Protein AF-Q4BYK1-F1 (afdb_monomer_lite)

Organism: NCBI:txid165597

InterPro domains:
  IPR022488 Polyphosphate kinase-2-related [PF03976] (3-150)
  IPR027417 P-loop containing nucleoside triphosphate hydrolase [G3DSA:3.40.50.300] (1-151)
  IPR027417 P-loop containing nucleoside triphosphate hydrolase [SSF52540] (3-145)

Structure (mmCIF, N/CA/C/O backbone):
data_AF-Q4BYK1-F1
#
_entry.id   AF-Q4BYK1-F1
#
loop_
_atom_site.group_PDB
_atom_site.id
_atom_site.type_symbol
_atom_site.label_atom_id
_atom_site.label_alt_id
_atom_site.label_comp_id
_atom_site.label_asym_id
_atom_site.label_entity_id
_atom_site.label_seq_id
_atom_site.pdbx_PDB_ins_code
_atom_site.Cartn_x
_atom_site.Cartn_y
_atom_site.Cartn_z
_atom_site.occupancy
_atom_site.B_iso_or_equiv
_atom_site.auth_seq_id
_atom_site.auth_comp_id
_atom_site.auth_asym_id
_atom_site.auth_atom_id
_atom_site.pdbx_PDB_model_num
ATOM 1 N N . MET A 1 1 ? 5.712 13.100 7.776 1.00 67.25 1 MET A N 1
ATOM 2 C CA . MET A 1 1 ? 4.242 12.885 7.770 1.00 67.25 1 MET A CA 1
ATOM 3 C C . MET A 1 1 ? 3.375 14.147 7.652 1.00 67.25 1 MET A C 1
ATOM 5 O O . MET A 1 1 ? 2.249 14.030 7.183 1.00 67.25 1 MET A O 1
ATOM 9 N N . GLY A 1 2 ? 3.857 15.356 7.985 1.00 68.94 2 GLY A N 1
ATOM 10 C CA . GLY A 1 2 ? 3.010 16.564 8.099 1.00 68.94 2 GLY A CA 1
ATOM 11 C C . GLY A 1 2 ? 2.167 16.980 6.877 1.00 68.94 2 GLY A C 1
ATOM 12 O O . GLY A 1 2 ? 1.154 17.656 7.043 1.00 68.94 2 GLY A O 1
ATOM 13 N N . ARG A 1 3 ? 2.515 16.558 5.650 1.00 81.50 3 ARG A N 1
ATOM 14 C CA . ARG A 1 3 ? 1.664 16.805 4.470 1.00 81.50 3 ARG A CA 1
ATOM 15 C C . ARG A 1 3 ? 0.359 15.996 4.488 1.00 81.50 3 ARG A C 1
ATOM 17 O O . ARG A 1 3 ? -0.662 16.508 4.054 1.00 81.50 3 ARG A O 1
ATOM 24 N N . PHE A 1 4 ? 0.397 14.769 5.010 1.00 85.38 4 PHE A N 1
ATOM 25 C CA . PHE A 1 4 ? -0.753 13.859 5.033 1.00 85.38 4 PHE A CA 1
ATOM 26 C C . PHE A 1 4 ? -1.654 14.100 6.238 1.00 85.38 4 PHE A C 1
ATOM 28 O O . PHE A 1 4 ? -2.861 13.941 6.122 1.00 85.38 4 PHE A O 1
ATOM 35 N N . TRP A 1 5 ? -1.089 14.566 7.357 1.00 84.50 5 TRP A N 1
ATOM 36 C CA . TRP A 1 5 ? -1.858 14.896 8.561 1.00 84.50 5 TRP A CA 1
ATOM 37 C C . TRP A 1 5 ? -3.013 15.866 8.268 1.00 84.50 5 TRP A C 1
ATOM 39 O O . TRP A 1 5 ? -4.124 15.696 8.751 1.00 84.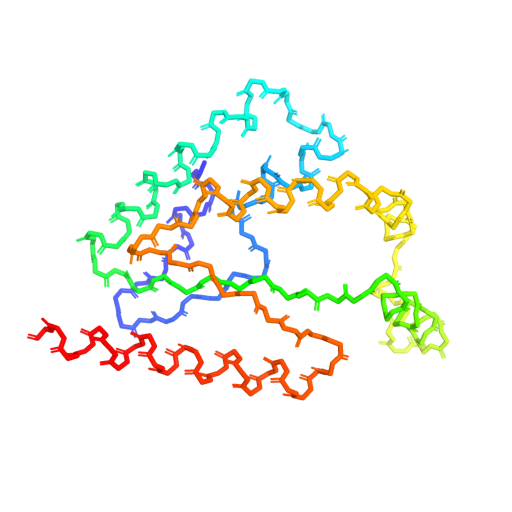50 5 TRP A O 1
ATOM 49 N N . ARG A 1 6 ? -2.770 16.860 7.405 1.00 86.38 6 ARG A N 1
ATOM 50 C CA . ARG A 1 6 ? -3.773 17.862 7.006 1.00 86.38 6 ARG A CA 1
ATOM 51 C C . ARG A 1 6 ? -4.853 17.336 6.055 1.00 86.38 6 ARG A C 1
ATOM 53 O O . ARG A 1 6 ? -5.814 18.048 5.801 1.00 86.38 6 ARG A O 1
ATOM 60 N N . GLN A 1 7 ? -4.674 16.136 5.506 1.00 90.06 7 GLN A N 1
ATOM 61 C CA . GLN A 1 7 ? -5.590 15.508 4.548 1.00 90.06 7 GLN A CA 1
ATOM 62 C C . GLN A 1 7 ? -6.413 14.380 5.176 1.00 90.06 7 GLN A C 1
ATOM 64 O O . GLN A 1 7 ? -7.187 13.730 4.477 1.00 90.06 7 GLN A O 1
ATOM 69 N N . ILE A 1 8 ? -6.240 14.123 6.475 1.00 91.94 8 ILE A N 1
ATOM 70 C CA . ILE A 1 8 ? -7.027 13.113 7.175 1.00 91.94 8 ILE A CA 1
ATOM 71 C C . ILE A 1 8 ? -8.503 13.539 7.179 1.00 91.94 8 ILE A C 1
ATOM 73 O O . ILE A 1 8 ? -8.796 14.703 7.477 1.00 91.94 8 ILE A O 1
ATOM 77 N N . PRO A 1 9 ? -9.426 12.634 6.800 1.00 91.00 9 PRO A N 1
ATOM 78 C CA . PRO A 1 9 ? -10.850 12.935 6.757 1.00 91.00 9 PRO A CA 1
ATOM 79 C C . PRO A 1 9 ? -11.377 13.324 8.141 1.00 91.00 9 PRO A C 1
ATOM 81 O O . PRO A 1 9 ? -10.880 12.866 9.169 1.00 91.00 9 PRO A O 1
ATOM 84 N N . ARG A 1 10 ? -12.415 14.164 8.161 1.00 90.38 10 ARG A N 1
ATOM 85 C CA . ARG A 1 10 ? -13.162 14.452 9.391 1.00 90.38 10 ARG A CA 1
ATOM 86 C C . ARG A 1 10 ? -14.000 13.237 9.784 1.00 90.38 10 ARG A C 1
ATOM 88 O O . ARG A 1 10 ? -14.294 12.379 8.948 1.00 90.38 10 ARG A O 1
ATOM 95 N N . GLU A 1 11 ? -14.425 13.195 11.039 1.00 89.31 11 GLU A N 1
ATOM 96 C CA . GLU A 1 11 ? -15.357 12.176 11.517 1.00 89.31 11 GLU A CA 1
ATOM 97 C C . GLU A 1 11 ? -16.600 12.084 10.613 1.00 89.31 11 GLU A C 1
ATOM 99 O O . GLU A 1 11 ? -17.103 13.094 10.116 1.00 89.31 11 GLU A O 1
ATOM 104 N N . GLY A 1 12 ? -17.049 10.857 10.341 1.00 88.50 12 GLY A N 1
ATOM 105 C CA . GLY A 1 12 ? -18.180 10.583 9.450 1.00 88.50 12 GLY A CA 1
ATOM 106 C C . GLY A 1 12 ? -17.877 10.696 7.950 1.00 88.50 12 GLY A C 1
ATOM 107 O O . GLY A 1 12 ? -18.788 10.532 7.142 1.00 88.50 12 GLY A O 1
ATOM 108 N N . THR A 1 13 ? -16.627 10.954 7.550 1.00 93.81 13 THR A N 1
ATOM 109 C CA . THR A 1 13 ? -16.237 11.053 6.132 1.00 93.81 13 THR A CA 1
ATOM 110 C C . THR A 1 13 ? -15.211 9.995 5.729 1.00 93.81 13 THR A C 1
ATOM 112 O O . THR A 1 13 ? -14.478 9.464 6.561 1.00 93.81 13 THR A O 1
ATOM 115 N N . ILE A 1 14 ? -15.157 9.685 4.430 1.00 94.06 14 ILE A N 1
ATOM 116 C CA . ILE A 1 14 ? -14.197 8.740 3.849 1.00 94.06 14 ILE A CA 1
ATOM 117 C C . ILE A 1 14 ? -13.108 9.527 3.118 1.00 94.06 14 ILE A C 1
ATOM 119 O O . ILE A 1 14 ? -13.401 10.345 2.247 1.00 94.06 14 ILE A O 1
ATOM 123 N N . GLY A 1 15 ? -11.846 9.251 3.451 1.00 94.44 15 GLY A N 1
ATOM 124 C CA . GLY A 1 15 ? -10.678 9.752 2.728 1.00 94.44 15 GLY A CA 1
ATOM 125 C C . GLY A 1 15 ? -10.063 8.652 1.866 1.00 94.44 15 GLY A C 1
ATOM 126 O O . GLY A 1 15 ? -9.783 7.566 2.367 1.00 94.44 15 GLY A O 1
ATOM 127 N N . ILE A 1 16 ? -9.830 8.932 0.582 1.00 95.25 16 ILE A N 1
ATOM 128 C CA . ILE A 1 16 ? -9.172 8.004 -0.347 1.00 95.25 16 ILE A CA 1
ATOM 129 C C . ILE A 1 16 ? -7.823 8.592 -0.753 1.00 95.25 16 ILE A C 1
ATOM 131 O O . ILE A 1 16 ? -7.750 9.701 -1.280 1.00 95.25 16 ILE A O 1
ATOM 135 N N . PHE A 1 17 ? -6.760 7.824 -0.532 1.00 95.06 17 PHE A N 1
ATOM 136 C CA . PHE A 1 17 ? -5.394 8.206 -0.873 1.00 95.06 17 PHE A CA 1
ATOM 137 C C . PHE A 1 17 ? -4.919 7.415 -2.099 1.00 95.06 17 PHE A C 1
ATOM 139 O O . PHE A 1 17 ? -4.507 6.260 -1.977 1.00 95.06 17 PHE A O 1
ATOM 146 N N . ASP A 1 18 ? -4.968 8.033 -3.286 1.00 92.19 18 ASP A N 1
ATOM 147 C CA . ASP A 1 18 ? -4.269 7.520 -4.472 1.00 92.19 18 ASP A CA 1
ATOM 148 C C . ASP A 1 18 ? -2.774 7.836 -4.343 1.00 92.19 18 ASP A C 1
ATOM 150 O O . ASP A 1 18 ? -2.318 8.948 -4.627 1.00 92.19 18 ASP A O 1
ATOM 154 N N . ARG A 1 19 ? -2.032 6.835 -3.854 1.00 90.25 19 ARG A N 1
ATOM 155 C CA . ARG A 1 19 ? -0.722 6.964 -3.193 1.00 90.25 19 ARG A CA 1
ATOM 156 C C . ARG A 1 19 ? -0.823 7.685 -1.846 1.00 90.25 19 ARG A C 1
ATOM 158 O O . ARG A 1 19 ? -1.711 8.488 -1.585 1.00 90.25 19 ARG A O 1
ATOM 165 N N . SER A 1 20 ? 0.117 7.387 -0.957 1.00 93.50 20 SER A N 1
ATOM 166 C CA . SER A 1 20 ? 0.058 7.806 0.448 1.00 93.50 20 SER A CA 1
ATOM 167 C C . SER A 1 20 ? 1.460 8.000 1.038 1.00 93.50 20 SER A C 1
ATOM 169 O O . SER A 1 20 ? 2.448 8.114 0.305 1.00 93.50 20 SER A O 1
ATOM 171 N N . TRP A 1 21 ? 1.570 8.054 2.369 1.00 94.44 21 TRP A N 1
ATOM 172 C CA . TRP A 1 21 ? 2.841 8.190 3.093 1.00 94.44 21 TRP A CA 1
ATOM 173 C C . TRP A 1 21 ? 3.847 7.066 2.826 1.00 94.44 21 TRP A C 1
ATOM 175 O O . TRP A 1 21 ? 5.042 7.249 3.057 1.00 94.44 21 TRP A O 1
ATOM 185 N N . TYR A 1 22 ? 3.396 5.949 2.256 1.00 96.12 22 TYR A N 1
ATOM 186 C CA . TYR A 1 22 ? 4.245 4.840 1.831 1.00 96.12 22 TYR A CA 1
ATOM 187 C C . TYR A 1 22 ? 5.225 5.185 0.699 1.00 96.12 22 TYR A C 1
ATOM 189 O O . TYR A 1 22 ? 6.187 4.447 0.494 1.00 96.12 22 TYR A O 1
ATOM 197 N N . GLY A 1 23 ? 5.059 6.327 0.015 1.00 93.50 23 GLY A N 1
ATOM 198 C CA . GLY A 1 23 ? 6.020 6.807 -0.988 1.00 93.50 23 GLY A CA 1
ATOM 199 C C . GLY A 1 23 ? 7.467 6.853 -0.475 1.00 93.50 23 GLY A C 1
ATOM 200 O O . GLY A 1 23 ? 8.379 6.461 -1.203 1.00 93.50 23 GLY A O 1
ATOM 201 N N . ARG A 1 24 ? 7.657 7.192 0.809 1.00 93.69 24 ARG A N 1
ATOM 202 C CA . ARG A 1 24 ? 8.964 7.275 1.481 1.00 93.69 24 ARG A CA 1
ATOM 203 C C . ARG A 1 24 ? 9.722 5.945 1.524 1.00 93.69 24 ARG A C 1
ATOM 205 O O . ARG A 1 24 ? 10.944 5.939 1.452 1.00 93.69 24 ARG A O 1
ATOM 212 N N . VAL A 1 25 ? 9.005 4.826 1.639 1.00 95.62 25 VAL A N 1
ATOM 213 C CA . VAL A 1 25 ? 9.583 3.471 1.743 1.00 95.62 25 VAL A CA 1
ATOM 214 C C . VAL A 1 25 ? 9.479 2.670 0.441 1.00 95.62 25 VAL A C 1
ATOM 216 O O . VAL A 1 25 ? 9.935 1.527 0.394 1.00 95.62 25 VAL A O 1
ATOM 219 N N . LEU A 1 26 ? 8.904 3.275 -0.606 1.00 94.06 26 LEU A N 1
ATOM 220 C CA . LEU A 1 26 ? 8.751 2.715 -1.949 1.00 94.06 26 LEU A CA 1
ATOM 221 C C . LEU A 1 26 ? 9.525 3.547 -2.977 1.00 94.06 26 LEU A C 1
ATOM 223 O O . LEU A 1 26 ? 10.722 3.341 -3.143 1.00 94.06 26 LEU A O 1
ATOM 227 N N . VAL A 1 27 ? 8.859 4.488 -3.653 1.00 91.81 27 VAL A N 1
ATOM 228 C CA . VAL A 1 27 ? 9.433 5.255 -4.771 1.00 91.81 27 VAL A CA 1
ATOM 229 C C . VAL A 1 27 ? 10.645 6.059 -4.312 1.00 91.81 27 VAL A C 1
ATOM 231 O O . VAL A 1 27 ? 11.698 5.967 -4.924 1.00 91.81 27 VAL A O 1
ATOM 234 N N . GLU A 1 28 ? 10.552 6.778 -3.191 1.00 92.25 28 GLU A N 1
ATOM 235 C CA . GLU A 1 28 ? 11.664 7.612 -2.711 1.00 92.25 28 GLU A CA 1
ATOM 236 C C . GLU A 1 28 ? 12.886 6.772 -2.310 1.00 92.25 28 GLU A C 1
ATOM 238 O O . GLU A 1 28 ? 14.021 7.215 -2.466 1.00 92.25 28 GLU A O 1
ATOM 243 N N . ARG A 1 29 ? 12.663 5.538 -1.843 1.00 93.50 29 ARG A N 1
ATOM 244 C CA . ARG A 1 29 ? 13.726 4.572 -1.555 1.00 93.50 29 ARG A CA 1
ATOM 245 C C . ARG A 1 29 ? 14.370 4.033 -2.835 1.00 93.50 29 ARG A C 1
ATOM 247 O O . ARG A 1 29 ? 15.589 3.920 -2.884 1.00 93.50 29 ARG A O 1
ATOM 254 N N . VAL A 1 30 ? 13.570 3.644 -3.829 1.00 92.81 30 VAL A N 1
ATOM 255 C CA . VAL A 1 30 ? 14.059 3.023 -5.076 1.00 92.81 30 VAL A CA 1
ATOM 256 C C . VAL A 1 30 ? 14.729 4.049 -5.997 1.00 92.81 30 VAL A C 1
ATOM 258 O O . VAL A 1 30 ? 15.713 3.731 -6.661 1.00 92.81 30 VAL A O 1
ATOM 261 N N . GLU A 1 31 ? 14.240 5.287 -5.998 1.00 91.12 31 GLU A N 1
ATOM 262 C CA . GLU A 1 31 ? 14.804 6.399 -6.771 1.00 91.12 31 GLU A CA 1
ATOM 263 C C . GLU A 1 31 ? 15.936 7.139 -6.040 1.00 91.12 31 GLU A C 1
ATOM 265 O O . GLU A 1 31 ? 16.590 7.996 -6.627 1.00 91.12 31 GLU A O 1
ATOM 270 N N . GLY A 1 32 ? 16.198 6.817 -4.769 1.00 91.56 32 GLY A N 1
ATOM 271 C CA . GLY A 1 32 ? 17.259 7.458 -3.986 1.00 91.56 32 GLY A CA 1
ATOM 272 C C . GLY A 1 32 ? 16.943 8.894 -3.552 1.00 91.56 32 GLY A C 1
ATOM 273 O O . GLY A 1 32 ? 17.849 9.642 -3.197 1.00 91.56 32 GLY A O 1
ATOM 274 N N . PHE A 1 33 ? 15.667 9.287 -3.543 1.00 92.19 33 PHE A N 1
ATOM 275 C CA . PHE A 1 33 ? 15.215 10.587 -3.027 1.00 92.19 33 PHE A CA 1
ATOM 276 C C . PHE A 1 33 ? 15.209 10.660 -1.494 1.00 92.19 33 PHE A C 1
ATOM 278 O O . PHE A 1 33 ? 15.061 11.743 -0.930 1.00 92.19 33 PHE A O 1
ATOM 285 N N . ALA A 1 34 ? 15.361 9.520 -0.819 1.00 92.25 34 ALA A N 1
ATOM 286 C CA . ALA A 1 34 ? 15.561 9.433 0.620 1.00 92.25 34 ALA A CA 1
ATOM 287 C C . ALA A 1 34 ? 16.805 8.595 0.928 1.00 92.25 34 ALA A C 1
ATOM 289 O O . ALA A 1 34 ? 16.995 7.510 0.371 1.00 92.25 34 ALA A O 1
ATOM 290 N N . SER A 1 35 ? 17.626 9.070 1.863 1.00 95.06 35 SER A N 1
ATOM 291 C CA . SER A 1 35 ? 18.757 8.306 2.381 1.00 95.06 35 SER A CA 1
ATOM 292 C C . SER A 1 35 ? 18.290 7.035 3.092 1.00 95.06 35 SER A C 1
ATOM 294 O O . SER A 1 35 ? 17.149 6.919 3.553 1.00 95.06 35 SER A O 1
ATOM 296 N N . GLU A 1 36 ? 19.202 6.073 3.229 1.00 94.62 36 GLU A N 1
ATOM 297 C CA . GLU A 1 36 ? 18.908 4.816 3.910 1.00 94.62 36 GLU A CA 1
ATOM 298 C C . GLU A 1 36 ? 18.423 5.000 5.346 1.00 94.62 36 GLU A C 1
ATOM 300 O O . GLU A 1 36 ? 17.480 4.334 5.779 1.00 94.62 36 GLU A O 1
ATOM 305 N N . LEU A 1 37 ? 19.022 5.944 6.066 1.00 95.25 37 LEU A N 1
ATOM 306 C CA . LEU A 1 37 ? 18.609 6.270 7.420 1.00 95.25 37 LEU A CA 1
ATOM 307 C C . LEU A 1 37 ? 17.173 6.813 7.456 1.00 95.25 37 LEU A C 1
ATOM 309 O O . LEU A 1 37 ? 16.387 6.408 8.314 1.00 95.25 37 LEU A O 1
ATOM 313 N N . GLU A 1 38 ? 16.817 7.687 6.513 1.00 94.12 38 GLU A N 1
ATOM 314 C CA . GLU A 1 38 ? 15.489 8.297 6.442 1.00 94.12 38 GLU A CA 1
ATOM 315 C C . GLU A 1 38 ? 14.401 7.262 6.164 1.00 94.12 38 GLU A C 1
ATOM 317 O O . GLU A 1 38 ? 13.471 7.137 6.964 1.00 94.12 38 GLU A O 1
ATOM 322 N N . TRP A 1 39 ? 14.507 6.479 5.081 1.00 95.19 39 TRP A N 1
ATOM 323 C CA . TRP A 1 39 ? 13.434 5.533 4.749 1.00 95.19 39 TRP A CA 1
ATOM 324 C C . TRP A 1 39 ? 13.342 4.381 5.754 1.00 95.19 39 TRP A C 1
ATOM 326 O O . TRP A 1 39 ? 12.241 3.904 6.033 1.00 95.19 39 TRP A O 1
ATOM 336 N N . ARG A 1 40 ? 14.459 3.954 6.365 1.00 95.25 40 ARG A N 1
ATOM 337 C CA . ARG A 1 40 ? 14.421 2.941 7.433 1.00 95.25 40 ARG A CA 1
ATOM 338 C C . ARG A 1 40 ? 13.697 3.455 8.673 1.00 95.25 40 ARG A C 1
ATOM 340 O O . ARG A 1 40 ? 12.887 2.715 9.234 1.00 95.25 40 ARG A O 1
ATOM 347 N N . ARG A 1 41 ? 13.956 4.704 9.087 1.00 95.44 41 ARG A N 1
ATOM 348 C CA . ARG A 1 41 ? 13.262 5.340 10.221 1.00 95.44 41 ARG A CA 1
ATOM 349 C C . ARG A 1 41 ? 11.764 5.460 9.954 1.00 95.44 41 ARG A C 1
ATOM 351 O O . ARG A 1 41 ? 10.964 5.235 10.861 1.00 95.44 41 ARG A O 1
ATOM 358 N N . SER A 1 42 ? 11.382 5.748 8.711 1.00 95.81 42 SER A N 1
ATOM 359 C CA . SER A 1 42 ? 9.983 5.964 8.349 1.00 95.81 42 SER A CA 1
ATOM 360 C C . SER A 1 42 ? 9.072 4.764 8.584 1.00 95.81 42 SER A C 1
ATOM 362 O O . SER A 1 42 ? 7.894 4.985 8.817 1.00 95.81 42 SER A O 1
ATOM 364 N N . TYR A 1 43 ? 9.558 3.516 8.617 1.00 97.19 43 TYR A N 1
ATOM 365 C CA . TYR A 1 43 ? 8.691 2.388 8.999 1.00 97.19 43 TYR A CA 1
ATOM 366 C C . TYR A 1 43 ? 8.088 2.558 10.395 1.00 97.19 43 TYR A C 1
ATOM 368 O O . TYR A 1 43 ? 6.898 2.319 10.586 1.00 97.19 43 TYR A O 1
ATOM 376 N N . LYS A 1 44 ? 8.901 3.003 11.359 1.00 96.88 44 LYS A N 1
ATOM 377 C CA . LYS A 1 44 ? 8.433 3.259 12.722 1.00 96.88 44 LYS A CA 1
ATOM 378 C C . LYS A 1 44 ? 7.444 4.424 12.742 1.00 96.88 44 LYS A C 1
ATOM 380 O O . LYS A 1 44 ? 6.368 4.284 13.308 1.00 96.88 44 LYS A O 1
ATOM 385 N N . GLU A 1 45 ? 7.769 5.518 12.054 1.00 95.81 45 GLU A N 1
ATOM 386 C CA . GLU A 1 45 ? 6.893 6.695 11.968 1.00 95.81 45 GLU A CA 1
ATOM 387 C C . GLU A 1 45 ? 5.540 6.376 11.320 1.00 95.81 45 GLU A C 1
ATOM 389 O O . GLU A 1 45 ? 4.521 6.917 11.736 1.00 95.81 45 GLU A O 1
ATOM 394 N N . ILE A 1 46 ? 5.519 5.508 10.300 1.00 97.19 46 ILE A N 1
ATOM 395 C CA . ILE A 1 46 ? 4.288 5.044 9.647 1.00 97.19 46 ILE A CA 1
ATOM 396 C C . ILE A 1 46 ? 3.418 4.290 10.649 1.00 97.19 46 ILE A C 1
ATOM 398 O O . ILE A 1 46 ? 2.242 4.612 10.787 1.00 97.19 46 ILE A O 1
ATOM 402 N N . ASN A 1 47 ? 3.994 3.330 11.373 1.00 97.69 47 ASN A N 1
ATOM 403 C CA . ASN A 1 47 ? 3.245 2.538 12.345 1.00 97.69 47 ASN A CA 1
ATOM 404 C C . ASN A 1 47 ? 2.714 3.407 13.493 1.00 97.69 47 ASN A C 1
ATOM 406 O O . ASN A 1 47 ? 1.558 3.272 13.879 1.00 97.69 47 ASN A O 1
ATOM 410 N N . GLU A 1 48 ? 3.525 4.331 14.012 1.00 96.44 48 GLU A N 1
ATOM 411 C CA . GLU A 1 48 ? 3.104 5.278 15.053 1.00 96.44 48 GLU A CA 1
ATOM 412 C C . GLU A 1 48 ? 1.977 6.193 14.567 1.00 96.44 48 GLU A C 1
ATOM 414 O O . GLU A 1 48 ? 1.011 6.430 15.291 1.00 96.44 48 GLU A O 1
ATOM 419 N N . PHE A 1 49 ? 2.073 6.674 13.330 1.00 95.94 49 PHE A N 1
ATOM 420 C CA . PHE A 1 49 ? 1.044 7.502 12.716 1.00 95.94 49 PHE A CA 1
ATOM 421 C C . PHE A 1 49 ? -0.277 6.740 12.542 1.00 95.94 49 PHE A C 1
ATOM 423 O O . PHE A 1 49 ? -1.331 7.231 12.940 1.00 95.94 49 PHE A O 1
ATOM 430 N N . GLU A 1 50 ? -0.231 5.516 12.016 1.00 96.94 50 GLU A N 1
ATOM 431 C CA . GLU A 1 50 ? -1.416 4.667 11.851 1.00 96.94 50 GLU A CA 1
ATOM 432 C C . GLU A 1 50 ? -2.028 4.255 13.197 1.00 96.94 50 GLU A C 1
ATOM 434 O O . GLU A 1 50 ? -3.253 4.213 13.330 1.00 96.94 50 GLU A O 1
ATOM 439 N N . ALA A 1 51 ? -1.197 4.020 14.216 1.00 97.00 51 ALA A N 1
ATOM 440 C CA . ALA A 1 51 ? -1.656 3.747 15.572 1.00 97.00 51 ALA A CA 1
ATOM 441 C C . ALA A 1 51 ? -2.407 4.945 16.169 1.00 97.00 51 ALA A C 1
ATOM 443 O O . ALA A 1 51 ? -3.482 4.762 16.734 1.00 97.00 51 ALA A O 1
ATOM 444 N N . GLN A 1 52 ? -1.890 6.169 16.007 1.00 95.44 52 GLN A N 1
ATOM 445 C CA . GLN A 1 52 ? -2.562 7.388 16.478 1.00 95.44 52 GLN A CA 1
ATOM 446 C C . GLN A 1 52 ? -3.914 7.595 15.792 1.00 95.44 52 GLN A C 1
ATOM 448 O O . GLN A 1 52 ? -4.909 7.868 16.461 1.00 95.44 52 GLN A O 1
ATOM 453 N N . LEU A 1 53 ? -3.968 7.418 14.469 1.00 94.50 53 LEU A N 1
ATOM 454 C CA . LEU A 1 53 ? -5.214 7.524 13.713 1.00 94.50 53 LEU A CA 1
ATOM 455 C C . LEU A 1 53 ? -6.240 6.482 14.169 1.00 94.50 53 LEU A C 1
ATOM 457 O O . LEU A 1 53 ? -7.393 6.824 14.436 1.00 94.50 53 LEU A O 1
ATOM 461 N N . THR A 1 54 ? -5.820 5.228 14.327 1.00 94.38 54 THR A N 1
ATOM 462 C CA . THR A 1 54 ? -6.728 4.165 14.774 1.00 94.38 54 THR A CA 1
ATOM 463 C C . THR A 1 54 ? -7.193 4.392 16.214 1.00 94.38 54 THR A C 1
ATOM 465 O O . THR A 1 54 ? -8.371 4.218 16.511 1.00 94.38 54 THR A O 1
ATOM 468 N N . ALA A 1 55 ? -6.314 4.879 17.098 1.00 93.94 55 ALA A N 1
ATOM 469 C CA . ALA A 1 55 ? -6.670 5.255 18.468 1.00 93.94 55 ALA A CA 1
ATOM 470 C C . ALA A 1 55 ? -7.673 6.421 18.525 1.00 93.94 55 ALA A C 1
ATOM 472 O O . ALA A 1 55 ? -8.504 6.464 19.427 1.00 93.94 55 ALA A O 1
ATOM 473 N N . SER A 1 56 ? -7.642 7.336 17.548 1.00 91.88 56 SER A N 1
ATOM 474 C CA . SER A 1 56 ? -8.662 8.385 17.380 1.00 91.88 56 SER A CA 1
ATOM 475 C C . SER A 1 56 ? -9.965 7.902 16.727 1.00 91.88 56 SER A C 1
ATOM 477 O O . SER A 1 56 ? -10.873 8.698 16.500 1.00 91.88 56 SER A O 1
ATOM 479 N N . GLY A 1 57 ? -10.078 6.605 16.426 1.00 91.06 57 GLY A N 1
ATOM 480 C CA . GLY A 1 57 ? -11.283 5.991 15.876 1.00 91.06 57 GLY A CA 1
ATOM 481 C C . GLY A 1 57 ? -11.357 5.955 14.349 1.00 91.06 57 GLY A C 1
ATOM 482 O O . GLY A 1 57 ? -12.429 5.649 13.822 1.00 91.06 57 GLY A O 1
ATOM 483 N N . CYS A 1 58 ? -10.266 6.245 13.628 1.00 93.88 58 CYS A N 1
ATOM 484 C CA . CYS A 1 58 ? -10.210 6.054 12.179 1.00 93.88 58 CYS A CA 1
ATOM 485 C C . CYS A 1 58 ? -10.094 4.566 11.819 1.00 93.88 58 CYS A C 1
ATOM 487 O O . CYS A 1 58 ? -9.239 3.858 12.346 1.00 93.88 58 CYS A O 1
ATOM 489 N N . VAL A 1 59 ? -10.879 4.116 10.839 1.00 94.81 59 VAL A N 1
ATOM 490 C CA . VAL A 1 59 ? -10.703 2.797 10.215 1.00 94.81 59 VAL A CA 1
ATOM 491 C C . VAL A 1 59 ? -9.714 2.925 9.063 1.00 94.81 59 VAL A C 1
ATOM 493 O O . VAL A 1 59 ? -9.979 3.627 8.087 1.00 94.81 59 VAL A O 1
ATOM 496 N N . ILE A 1 60 ? -8.569 2.252 9.168 1.00 96.25 60 ILE A N 1
ATOM 497 C CA . ILE A 1 60 ? -7.533 2.264 8.131 1.00 96.25 60 ILE A CA 1
ATOM 498 C C . ILE A 1 60 ? -7.609 0.969 7.326 1.00 96.25 60 ILE A C 1
ATOM 500 O O . ILE A 1 60 ? -7.416 -0.118 7.864 1.00 96.25 60 ILE A O 1
ATOM 504 N N . VAL A 1 61 ? -7.821 1.094 6.016 1.00 97.12 61 VAL A N 1
ATOM 505 C CA . VAL A 1 61 ? -7.807 -0.035 5.077 1.00 97.12 61 VAL A CA 1
ATOM 506 C C . VAL A 1 61 ? -6.717 0.202 4.037 1.00 97.12 61 VAL A C 1
ATOM 508 O O . VAL A 1 61 ? -6.745 1.203 3.319 1.00 97.12 61 VAL A O 1
ATOM 511 N N . LYS A 1 62 ? -5.727 -0.695 3.971 1.00 97.94 62 LYS A N 1
ATOM 512 C CA . LYS A 1 62 ? -4.558 -0.554 3.090 1.00 97.94 62 LYS A CA 1
ATOM 513 C C . LYS A 1 62 ? -4.579 -1.600 1.990 1.00 97.94 62 LYS A C 1
ATOM 515 O O . LYS A 1 62 ? -4.743 -2.786 2.268 1.00 97.94 62 LYS A O 1
ATOM 520 N N . PHE A 1 63 ? -4.338 -1.169 0.755 1.00 97.88 63 PHE A N 1
ATOM 521 C CA . PHE A 1 63 ? -4.387 -2.032 -0.423 1.00 97.88 63 PHE A CA 1
ATOM 522 C C . PHE A 1 63 ? -3.079 -2.004 -1.198 1.00 97.88 63 PHE A C 1
ATOM 524 O O . PHE A 1 63 ? -2.634 -0.946 -1.645 1.00 97.88 63 PHE A O 1
ATOM 531 N N . TRP A 1 64 ? -2.490 -3.179 -1.411 1.00 97.38 64 TRP A N 1
ATOM 532 C CA . TRP A 1 64 ? -1.441 -3.369 -2.402 1.00 97.38 64 TRP A CA 1
ATOM 533 C C . TRP A 1 64 ? -2.031 -4.072 -3.624 1.00 97.38 64 TRP A C 1
ATOM 535 O O . TRP A 1 64 ? -2.337 -5.263 -3.580 1.00 97.38 64 TRP A O 1
ATOM 545 N N . LEU A 1 65 ? -2.208 -3.326 -4.715 1.00 96.56 65 LEU A N 1
ATOM 546 C CA . LEU A 1 65 ? -2.744 -3.853 -5.969 1.00 96.56 65 LEU A CA 1
ATOM 547 C C . LEU A 1 65 ? -1.629 -4.558 -6.749 1.00 96.56 65 LEU A C 1
ATOM 549 O O . LEU A 1 65 ? -0.860 -3.922 -7.472 1.00 96.56 65 LEU A O 1
ATOM 553 N N . HIS A 1 66 ? -1.518 -5.874 -6.587 1.00 95.31 66 HIS A N 1
ATOM 554 C CA . HIS A 1 66 ? -0.445 -6.649 -7.196 1.00 95.31 66 HIS A CA 1
ATOM 555 C C . HIS A 1 66 ? -0.793 -7.068 -8.627 1.00 95.31 66 HIS A C 1
ATOM 557 O O . HIS A 1 66 ? -1.802 -7.731 -8.858 1.00 95.31 66 HIS A O 1
ATOM 563 N N . ILE A 1 67 ? 0.066 -6.713 -9.582 1.00 94.56 67 ILE A N 1
ATOM 564 C CA . ILE A 1 67 ? 0.005 -7.195 -10.966 1.00 94.56 67 ILE A CA 1
ATOM 565 C C . ILE A 1 67 ? 1.264 -7.992 -11.295 1.00 94.56 67 ILE A C 1
ATOM 567 O O . ILE A 1 67 ? 2.327 -7.712 -10.738 1.00 94.56 67 ILE A O 1
ATOM 571 N N . SER A 1 68 ? 1.158 -8.964 -12.201 1.00 93.06 68 SER A N 1
ATOM 572 C CA . SER A 1 68 ? 2.333 -9.682 -12.695 1.00 93.06 68 SER A CA 1
ATOM 573 C C . SER A 1 68 ? 3.203 -8.781 -13.575 1.00 93.06 68 SER A C 1
ATOM 575 O O . SER A 1 68 ? 2.741 -7.790 -14.151 1.00 93.06 68 SER A O 1
ATOM 577 N N . PHE A 1 69 ? 4.483 -9.141 -13.695 1.00 90.25 69 PHE A N 1
ATOM 578 C CA . PHE A 1 69 ? 5.421 -8.440 -14.571 1.00 90.25 69 PHE A CA 1
ATOM 579 C C . PHE A 1 69 ? 4.912 -8.408 -16.018 1.00 90.25 69 PHE A C 1
ATOM 581 O O . PHE A 1 69 ? 4.971 -7.368 -16.669 1.00 90.25 69 PHE A O 1
ATOM 588 N N . GLU A 1 70 ? 4.368 -9.518 -16.512 1.00 92.06 70 GLU A N 1
ATOM 589 C CA . GLU A 1 70 ? 3.799 -9.636 -17.860 1.00 92.06 70 GLU A CA 1
ATOM 590 C C . GLU A 1 70 ? 2.558 -8.754 -18.042 1.00 92.06 70 GLU A C 1
ATOM 592 O O . GLU A 1 70 ? 2.473 -7.990 -19.001 1.00 92.06 70 GLU A O 1
ATOM 597 N N . GLU A 1 71 ? 1.629 -8.781 -17.083 1.00 91.19 71 GLU A N 1
ATOM 598 C CA . GLU A 1 71 ? 0.404 -7.979 -17.143 1.00 91.19 71 GLU A CA 1
ATOM 599 C C . GLU A 1 71 ? 0.708 -6.474 -17.099 1.00 91.19 71 GLU A C 1
ATOM 601 O O . GLU A 1 71 ? 0.032 -5.677 -17.752 1.00 91.19 71 GLU A O 1
ATOM 606 N N . GLN A 1 72 ? 1.752 -6.059 -16.374 1.00 89.12 72 GLN A N 1
ATOM 607 C CA . GLN A 1 72 ? 2.205 -4.669 -16.409 1.00 89.12 72 GLN A CA 1
ATOM 608 C C . GLN A 1 72 ? 2.655 -4.255 -17.820 1.00 89.12 72 GLN A C 1
ATOM 610 O O . GLN A 1 72 ? 2.252 -3.184 -18.274 1.00 89.12 72 GLN A O 1
ATOM 615 N N . LEU A 1 73 ? 3.435 -5.090 -18.521 1.00 89.81 73 LEU A N 1
ATOM 616 C CA . LEU A 1 73 ? 3.882 -4.795 -19.890 1.00 89.81 73 LEU A CA 1
ATOM 617 C C . LEU A 1 73 ? 2.708 -4.710 -20.851 1.00 89.81 73 LEU A C 1
ATOM 619 O O . LEU A 1 73 ? 2.574 -3.719 -21.562 1.00 89.81 73 LEU A O 1
ATOM 623 N N . LYS A 1 74 ? 1.816 -5.701 -20.801 1.00 90.19 74 LYS A N 1
ATOM 624 C CA . LYS A 1 74 ? 0.607 -5.724 -21.623 1.00 90.19 74 LYS A CA 1
ATOM 625 C C . LYS A 1 74 ? -0.200 -4.434 -21.458 1.00 90.19 74 LYS A C 1
ATOM 627 O O . LYS A 1 74 ? -0.598 -3.809 -22.436 1.00 90.19 74 LYS A O 1
ATOM 632 N N . ARG A 1 75 ? -0.379 -3.964 -20.218 1.00 88.75 75 ARG A N 1
ATOM 633 C CA . ARG A 1 75 ? -1.074 -2.697 -19.934 1.00 88.75 75 ARG A CA 1
ATOM 634 C C . ARG A 1 75 ? -0.333 -1.469 -20.453 1.00 88.75 75 ARG A C 1
ATOM 636 O O . ARG A 1 75 ? -0.991 -0.475 -20.759 1.00 88.75 75 ARG A O 1
ATOM 643 N N . PHE A 1 76 ? 0.996 -1.490 -20.499 1.00 86.88 76 PHE A N 1
ATOM 644 C CA . PHE A 1 76 ? 1.780 -0.401 -21.081 1.00 86.88 76 PHE A CA 1
ATOM 645 C C . PHE A 1 76 ? 1.614 -0.385 -22.602 1.00 86.88 76 PHE A C 1
ATOM 647 O O . PHE A 1 76 ? 1.295 0.655 -23.168 1.00 86.88 76 PHE A O 1
ATOM 654 N N . GLU A 1 77 ? 1.699 -1.533 -23.266 1.00 86.75 77 GLU A N 1
ATOM 655 C CA . GLU A 1 77 ? 1.470 -1.633 -24.712 1.00 86.75 77 GLU A CA 1
ATOM 656 C C . GLU A 1 77 ? 0.046 -1.203 -25.102 1.00 86.75 77 GLU A C 1
ATOM 658 O O . GLU A 1 77 ? -0.133 -0.374 -25.995 1.00 86.75 77 GLU A O 1
ATOM 663 N N . GLU A 1 78 ? -0.974 -1.658 -24.364 1.00 86.69 78 GLU A N 1
ATOM 664 C CA . GLU A 1 78 ? -2.370 -1.240 -24.560 1.00 86.69 78 GLU A CA 1
ATOM 665 C C . GLU A 1 78 ? -2.569 0.276 -24.410 1.00 86.69 78 GLU A C 1
ATOM 667 O O . GLU A 1 78 ? -3.379 0.873 -25.120 1.00 86.69 78 GLU A O 1
ATOM 672 N N . ARG A 1 79 ? -1.865 0.916 -23.466 1.00 85.56 79 ARG A N 1
ATOM 673 C CA . ARG A 1 79 ? -1.939 2.372 -23.260 1.00 85.56 79 ARG A CA 1
ATOM 674 C C . ARG A 1 79 ? -1.203 3.136 -24.353 1.00 85.56 79 ARG A C 1
ATOM 676 O O . ARG A 1 79 ? -1.697 4.179 -24.766 1.00 85.56 79 ARG A O 1
ATOM 683 N N . LYS A 1 80 ? -0.062 2.624 -24.826 1.00 80.94 80 LYS A N 1
ATOM 684 C CA . LYS A 1 80 ? 0.713 3.222 -25.921 1.00 80.94 80 LYS A CA 1
ATOM 685 C C . LYS A 1 80 ? -0.106 3.258 -27.211 1.00 80.94 80 LYS A C 1
ATOM 687 O O . LYS A 1 80 ? -0.087 4.257 -27.917 1.00 80.94 80 LYS A O 1
ATOM 692 N N . ASN A 1 81 ? -0.880 2.203 -27.457 1.00 78.69 81 ASN A N 1
ATOM 693 C CA . ASN A 1 81 ? -1.713 2.054 -28.650 1.00 78.69 81 ASN A CA 1
ATOM 694 C C . ASN A 1 81 ? -3.103 2.710 -28.522 1.00 78.69 81 ASN A C 1
ATOM 696 O O . ASN A 1 81 ? -3.946 2.540 -29.400 1.00 78.69 81 ASN A O 1
ATOM 700 N N . ASN A 1 82 ? -3.377 3.438 -27.432 1.00 82.44 82 ASN A N 1
ATOM 701 C CA . ASN A 1 82 ? -4.662 4.089 -27.189 1.00 82.44 82 ASN A CA 1
ATOM 702 C C . ASN A 1 82 ? -4.470 5.600 -27.001 1.00 82.44 82 ASN A C 1
ATOM 704 O O . ASN A 1 82 ? -4.010 6.044 -25.949 1.00 82.44 82 ASN A O 1
ATOM 708 N N . GLU A 1 83 ? -4.884 6.392 -27.991 1.00 74.88 83 GLU A N 1
ATOM 709 C CA . GLU A 1 83 ? -4.722 7.856 -28.001 1.00 74.88 83 GLU A CA 1
ATOM 710 C C . GLU A 1 83 ? -5.349 8.552 -26.781 1.00 74.88 83 GLU A C 1
ATOM 712 O O . GLU A 1 83 ? -4.820 9.544 -26.291 1.00 74.88 83 GLU A O 1
ATOM 717 N N . PHE A 1 84 ? -6.417 7.990 -26.208 1.00 77.06 84 PHE A N 1
ATOM 718 C CA . PHE A 1 84 ? -7.078 8.539 -25.019 1.00 77.06 84 PHE A CA 1
ATOM 719 C C . PHE A 1 84 ? -6.389 8.167 -23.700 1.00 77.06 84 PHE A C 1
ATOM 721 O O . PHE A 1 84 ? -6.794 8.640 -22.639 1.00 77.06 84 PHE A O 1
ATOM 728 N N . LYS A 1 85 ? -5.394 7.272 -23.716 1.00 78.31 85 LYS A N 1
ATOM 729 C CA . LYS A 1 85 ? -4.698 6.779 -22.512 1.00 78.31 85 LYS A CA 1
ATOM 730 C C . LYS A 1 85 ? -3.182 6.928 -22.582 1.00 78.31 85 LYS A C 1
ATOM 732 O O . LYS A 1 85 ? -2.532 6.693 -21.563 1.00 78.31 85 LYS A O 1
ATOM 737 N N . SER A 1 86 ? -2.645 7.336 -23.727 1.00 73.06 86 SER A N 1
ATOM 738 C CA . SER A 1 86 ? -1.215 7.540 -23.966 1.00 73.06 86 SER A CA 1
ATOM 739 C C . SER A 1 86 ? -0.594 8.523 -22.971 1.00 73.06 86 SER A C 1
ATOM 741 O O . SER A 1 86 ? 0.503 8.282 -22.485 1.00 73.06 86 SER A O 1
ATOM 743 N N . TYR A 1 87 ? -1.342 9.547 -22.545 1.00 76.88 87 TYR A N 1
ATOM 744 C CA . TYR A 1 87 ? -0.907 10.515 -21.528 1.00 76.88 87 TYR A CA 1
ATOM 745 C C . TYR A 1 87 ? -0.585 9.896 -20.150 1.00 76.88 87 TYR A C 1
ATOM 747 O O . TYR A 1 87 ? 0.033 10.549 -19.313 1.00 76.88 87 TYR A O 1
ATOM 755 N N . LYS A 1 88 ? -1.026 8.654 -19.883 1.00 75.00 88 LYS A N 1
ATOM 756 C CA . LYS A 1 88 ? -0.755 7.905 -18.639 1.00 75.00 88 LYS A CA 1
ATOM 757 C C . LYS A 1 88 ? 0.524 7.067 -18.699 1.00 75.00 88 LYS A C 1
ATOM 759 O O . LYS A 1 88 ? 0.709 6.223 -17.821 1.00 75.00 88 LYS A O 1
ATOM 764 N N . LEU A 1 89 ? 1.308 7.205 -19.762 1.00 78.00 89 LEU A N 1
ATOM 765 C CA . LEU A 1 89 ? 2.620 6.594 -19.909 1.00 78.00 89 LEU A CA 1
ATOM 766 C C . LEU A 1 89 ? 3.664 7.690 -19.994 1.00 78.00 89 LEU A C 1
ATOM 768 O O . LEU A 1 89 ? 3.584 8.567 -20.853 1.00 78.00 89 LEU A O 1
ATOM 772 N N . THR A 1 90 ? 4.663 7.599 -19.135 1.00 78.50 90 THR A N 1
ATOM 773 C CA . THR A 1 90 ? 5.853 8.437 -19.206 1.00 78.50 90 THR A CA 1
ATOM 774 C C . THR A 1 90 ? 7.095 7.566 -19.367 1.00 78.50 90 THR A C 1
ATOM 776 O O . THR A 1 90 ? 7.090 6.371 -19.074 1.00 78.50 90 THR A O 1
ATOM 779 N N . GLU A 1 91 ? 8.201 8.169 -19.802 1.00 77.56 91 GLU A N 1
ATOM 780 C CA . GLU A 1 91 ? 9.522 7.518 -19.796 1.00 77.56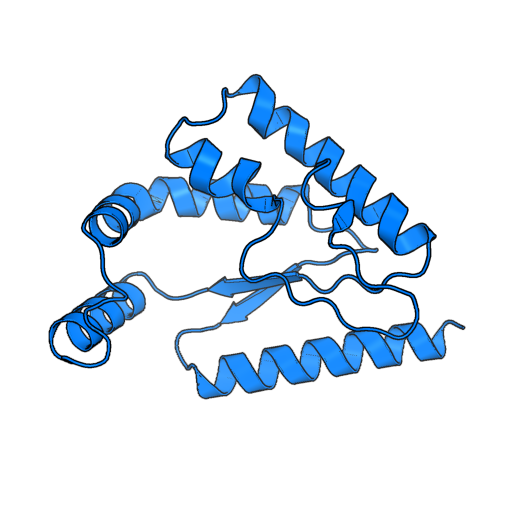 91 GLU A CA 1
ATOM 781 C C . GLU A 1 91 ? 9.905 7.001 -18.395 1.00 77.56 91 GLU A C 1
ATOM 783 O O . GLU A 1 91 ? 10.636 6.024 -18.243 1.00 77.56 91 GLU A O 1
ATOM 788 N N . GLU A 1 92 ? 9.368 7.624 -17.344 1.00 76.25 92 GLU A N 1
ATOM 789 C CA . GLU A 1 92 ? 9.560 7.194 -15.963 1.00 76.25 92 GLU A CA 1
ATOM 790 C C . GLU A 1 92 ? 8.925 5.824 -15.683 1.00 76.25 92 GLU A C 1
ATOM 792 O O . GLU A 1 92 ? 9.513 5.024 -14.957 1.00 76.25 92 GLU A O 1
ATOM 797 N N . ASP A 1 93 ? 7.780 5.506 -16.296 1.00 80.75 93 ASP A N 1
ATOM 798 C CA . ASP A 1 93 ? 7.117 4.208 -16.132 1.00 80.75 93 ASP A CA 1
ATOM 799 C C . ASP A 1 93 ? 7.977 3.055 -16.671 1.00 80.75 93 ASP A C 1
ATOM 801 O O . ASP A 1 93 ? 8.056 1.989 -16.050 1.00 80.75 93 ASP A O 1
ATOM 805 N N . TRP A 1 94 ? 8.672 3.277 -17.791 1.00 81.38 94 TRP A N 1
ATOM 806 C CA . TRP A 1 94 ? 9.598 2.301 -18.368 1.00 81.38 94 TRP A CA 1
ATOM 807 C C . TRP A 1 94 ? 10.834 2.101 -17.487 1.00 81.38 94 TRP A C 1
ATOM 809 O O . TRP A 1 94 ? 11.176 0.960 -17.174 1.00 81.38 94 TRP A O 1
ATOM 819 N N . ARG A 1 95 ? 11.434 3.183 -16.972 1.00 84.31 95 ARG A N 1
ATOM 820 C CA . ARG A 1 95 ? 12.548 3.088 -16.006 1.00 84.31 95 ARG A CA 1
ATOM 821 C C . ARG A 1 95 ? 12.144 2.376 -14.714 1.00 84.31 95 ARG A C 1
ATOM 823 O O . ARG A 1 95 ? 12.907 1.578 -14.172 1.00 84.31 95 ARG A O 1
ATOM 830 N N . ASN A 1 96 ? 10.931 2.624 -14.221 1.00 83.88 96 ASN A N 1
ATOM 831 C CA . ASN A 1 96 ? 10.406 1.952 -13.031 1.00 83.88 96 ASN A CA 1
ATOM 832 C C . ASN A 1 96 ? 10.270 0.439 -13.237 1.00 83.88 96 ASN A C 1
ATOM 834 O O . ASN A 1 96 ? 10.499 -0.338 -12.307 1.00 83.88 96 ASN A O 1
ATOM 838 N N . ARG A 1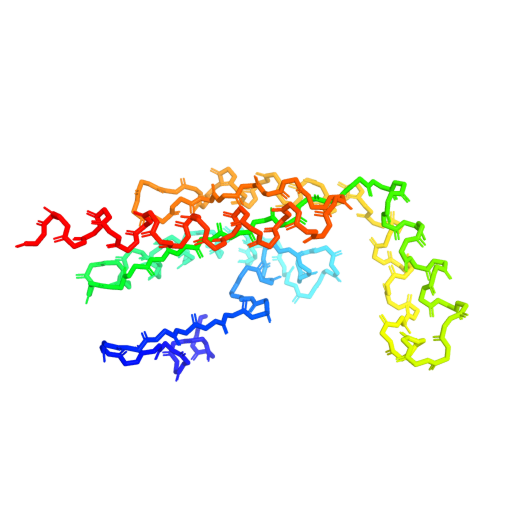 97 ? 9.936 0.011 -14.459 1.00 85.00 97 ARG A N 1
ATOM 839 C CA . ARG A 1 97 ? 9.855 -1.406 -14.818 1.00 85.00 97 ARG A CA 1
ATOM 840 C C . ARG A 1 97 ? 11.218 -2.097 -14.793 1.00 85.00 97 ARG A C 1
ATOM 842 O O . ARG A 1 97 ? 11.299 -3.226 -14.318 1.00 85.00 97 ARG A O 1
ATOM 849 N N . GLU A 1 98 ? 12.285 -1.442 -15.244 1.00 89.31 98 GLU A N 1
ATOM 850 C CA . GLU A 1 98 ? 13.650 -1.995 -15.161 1.00 89.31 98 GLU A CA 1
ATOM 851 C C . GLU A 1 98 ? 14.074 -2.248 -13.706 1.00 89.31 98 GLU A C 1
ATOM 853 O O . GLU A 1 98 ? 14.774 -3.213 -13.401 1.00 89.31 98 GLU A O 1
ATOM 858 N N . LYS A 1 99 ? 13.563 -1.435 -12.776 1.00 91.88 99 LYS A N 1
ATOM 859 C CA . LYS A 1 99 ? 13.796 -1.556 -11.330 1.00 91.88 99 LYS A CA 1
ATOM 860 C C . LYS A 1 99 ? 12.832 -2.520 -10.625 1.00 91.88 99 LYS A C 1
ATOM 862 O O . LYS A 1 99 ? 12.732 -2.489 -9.397 1.00 91.88 99 LYS A O 1
ATOM 867 N N . TRP A 1 100 ? 12.125 -3.392 -11.353 1.00 90.56 100 TRP A N 1
ATOM 868 C CA . TRP A 1 100 ? 11.115 -4.302 -10.788 1.00 90.56 100 TRP A CA 1
ATOM 869 C C . TRP A 1 100 ? 11.617 -5.109 -9.585 1.00 90.56 100 TRP A C 1
ATOM 871 O O . TRP A 1 100 ? 10.911 -5.235 -8.586 1.00 90.56 100 TRP A O 1
ATOM 881 N N . SER A 1 101 ? 12.845 -5.631 -9.650 1.00 93.38 101 SER A N 1
ATOM 882 C CA . SER A 1 101 ? 13.458 -6.396 -8.557 1.00 93.38 101 SER A CA 1
ATOM 883 C C . SER A 1 101 ? 13.632 -5.558 -7.284 1.00 93.38 101 SER A C 1
ATOM 885 O O . SER A 1 101 ? 13.337 -6.032 -6.187 1.00 93.38 101 SER A O 1
ATOM 887 N N . LEU A 1 102 ? 14.025 -4.288 -7.421 1.00 94.56 102 LEU A N 1
ATOM 888 C CA . LEU A 1 102 ? 14.153 -3.348 -6.304 1.00 94.56 102 LEU A CA 1
ATOM 889 C C . LEU A 1 102 ? 12.786 -3.019 -5.699 1.00 94.56 102 LEU A C 1
ATOM 891 O O . LEU A 1 102 ? 12.629 -3.048 -4.476 1.00 94.56 102 LEU A O 1
ATOM 895 N N . TYR A 1 103 ? 11.783 -2.771 -6.547 1.00 93.94 103 TYR A N 1
ATOM 896 C CA . TYR A 1 103 ? 10.407 -2.553 -6.101 1.00 93.94 103 TYR A CA 1
ATOM 897 C C . TYR A 1 103 ? 9.843 -3.782 -5.386 1.00 93.94 103 TYR A C 1
ATOM 899 O O . TYR A 1 103 ? 9.213 -3.635 -4.342 1.00 93.94 103 TYR A O 1
ATOM 907 N N . ASN A 1 104 ? 10.112 -4.992 -5.879 1.00 94.19 104 ASN A N 1
ATOM 908 C CA . ASN A 1 104 ? 9.674 -6.225 -5.234 1.00 94.19 104 ASN A CA 1
ATOM 909 C C . ASN A 1 104 ? 10.212 -6.332 -3.797 1.00 94.19 104 ASN A C 1
ATOM 911 O O . ASN A 1 104 ? 9.443 -6.581 -2.866 1.00 94.19 104 ASN A O 1
ATOM 915 N N . VAL A 1 105 ? 11.504 -6.060 -3.590 1.00 96.38 105 VAL A N 1
ATOM 916 C CA . VAL A 1 105 ? 12.108 -6.044 -2.248 1.00 96.38 105 VAL A CA 1
ATOM 917 C C . VAL A 1 105 ? 11.492 -4.947 -1.376 1.00 96.38 105 VAL A C 1
ATOM 919 O O . VAL A 1 105 ? 11.143 -5.202 -0.220 1.00 96.38 105 VAL A O 1
ATOM 922 N N . ALA A 1 106 ? 11.332 -3.734 -1.913 1.00 96.44 106 ALA A N 1
ATOM 923 C CA . ALA A 1 106 ? 10.777 -2.604 -1.171 1.00 96.44 106 ALA A CA 1
ATOM 924 C C . ALA A 1 106 ? 9.335 -2.866 -0.706 1.00 96.44 106 ALA A C 1
ATOM 926 O O . ALA A 1 106 ? 9.011 -2.619 0.456 1.00 96.44 106 ALA A O 1
ATOM 927 N N . VAL A 1 107 ? 8.496 -3.432 -1.578 1.00 96.25 107 VAL A N 1
ATOM 928 C CA . VAL A 1 107 ? 7.096 -3.781 -1.296 1.00 96.25 107 VAL A CA 1
ATOM 929 C C . VAL A 1 107 ? 6.995 -4.871 -0.239 1.00 96.25 107 VAL A C 1
ATOM 931 O O . VAL A 1 107 ? 6.260 -4.703 0.732 1.00 96.25 107 VAL A O 1
ATOM 934 N N . ASN A 1 108 ? 7.756 -5.959 -0.380 1.00 96.81 108 ASN A N 1
ATOM 935 C CA . ASN A 1 108 ? 7.747 -7.040 0.607 1.00 96.81 108 ASN A CA 1
ATOM 936 C C . ASN A 1 108 ? 8.169 -6.533 1.992 1.00 96.81 108 ASN A C 1
ATOM 938 O O . ASN A 1 108 ? 7.511 -6.824 2.988 1.00 96.81 108 ASN A O 1
ATOM 942 N N . GLN A 1 109 ? 9.222 -5.712 2.064 1.00 97.19 109 GLN A N 1
ATOM 943 C CA . GLN A 1 109 ? 9.659 -5.120 3.331 1.00 97.19 109 GLN A CA 1
ATOM 944 C C . GLN A 1 109 ? 8.651 -4.117 3.893 1.00 97.19 109 GLN A C 1
ATOM 946 O O . GLN A 1 109 ? 8.461 -4.068 5.106 1.00 97.19 109 GLN A O 1
ATOM 951 N N . MET A 1 110 ? 8.001 -3.331 3.033 1.00 97.44 110 MET A N 1
ATOM 952 C CA . MET A 1 110 ? 6.935 -2.420 3.433 1.00 97.44 110 MET A CA 1
ATOM 953 C C . MET A 1 110 ? 5.787 -3.180 4.084 1.00 97.44 110 MET A C 1
ATOM 955 O O . MET A 1 110 ? 5.452 -2.879 5.229 1.00 97.44 110 MET A O 1
ATOM 959 N N . ILE A 1 111 ? 5.228 -4.177 3.398 1.00 97.38 111 ILE A N 1
ATOM 960 C CA . ILE A 1 111 ? 4.117 -4.975 3.921 1.00 97.38 111 ILE A CA 1
ATOM 961 C C . ILE A 1 111 ? 4.545 -5.658 5.221 1.00 97.38 111 ILE A C 1
ATOM 963 O O . ILE A 1 111 ? 3.881 -5.493 6.237 1.00 97.38 111 ILE A O 1
ATOM 967 N N . ALA A 1 112 ? 5.699 -6.330 5.242 1.00 97.19 112 ALA A N 1
ATOM 968 C CA . ALA A 1 112 ? 6.165 -7.053 6.424 1.00 97.19 112 ALA A CA 1
ATOM 969 C C . ALA A 1 112 ? 6.356 -6.156 7.661 1.00 97.19 112 ALA A C 1
ATOM 971 O O . ALA A 1 112 ? 6.077 -6.582 8.777 1.00 97.19 112 ALA A O 1
ATOM 972 N N . ARG A 1 113 ? 6.833 -4.917 7.486 1.00 97.50 113 ARG A N 1
ATOM 973 C CA . ARG A 1 113 ? 7.147 -4.010 8.608 1.00 97.50 113 ARG A CA 1
ATOM 974 C C . ARG A 1 113 ? 5.988 -3.127 9.048 1.00 97.50 113 ARG A C 1
ATOM 976 O O . ARG A 1 113 ? 6.069 -2.533 10.122 1.00 97.50 113 ARG A O 1
ATOM 983 N N . THR A 1 114 ? 4.954 -3.006 8.221 1.00 97.88 114 THR A N 1
ATOM 984 C CA . THR A 1 114 ? 3.821 -2.100 8.472 1.00 97.88 114 THR A CA 1
ATOM 985 C C . THR A 1 114 ? 2.472 -2.804 8.456 1.00 97.88 114 THR A C 1
ATOM 987 O O . THR A 1 114 ? 1.436 -2.162 8.573 1.00 97.88 114 THR A O 1
ATOM 990 N N . ASN A 1 115 ? 2.444 -4.129 8.329 1.00 97.69 115 ASN A N 1
ATOM 991 C CA . ASN A 1 115 ? 1.242 -4.909 8.572 1.00 97.69 115 ASN A CA 1
ATOM 992 C C . ASN A 1 115 ? 1.039 -5.060 10.082 1.00 97.69 115 ASN A C 1
ATOM 994 O O . ASN A 1 115 ? 1.794 -5.772 10.743 1.00 97.69 115 ASN A O 1
ATOM 998 N N . THR A 1 116 ? 0.032 -4.382 10.624 1.00 97.00 116 THR A N 1
ATOM 999 C CA . THR A 1 116 ? -0.272 -4.388 12.059 1.00 97.00 116 THR A CA 1
ATOM 1000 C C . THR A 1 116 ? -1.712 -4.852 12.296 1.00 97.00 116 THR A C 1
ATOM 1002 O O . THR A 1 116 ? -2.540 -4.745 11.391 1.00 97.00 116 THR A O 1
ATOM 1005 N N . PRO A 1 117 ? -2.061 -5.344 13.501 1.00 94.12 117 PRO A N 1
ATOM 1006 C CA . PRO A 1 117 ? -3.431 -5.781 13.794 1.00 94.12 117 PRO A CA 1
ATOM 1007 C C . PRO A 1 117 ? -4.482 -4.667 13.680 1.00 94.12 117 PRO A C 1
ATOM 1009 O O . PRO A 1 117 ? -5.641 -4.944 13.393 1.00 94.12 117 PRO A O 1
ATOM 1012 N N . TYR A 1 118 ? -4.079 -3.415 13.912 1.00 93.50 118 TYR A N 1
ATOM 1013 C CA . TYR A 1 118 ? -4.954 -2.240 13.854 1.00 93.50 118 TYR A CA 1
ATOM 1014 C C . TYR A 1 118 ? -5.019 -1.598 12.460 1.00 93.50 118 TYR A C 1
ATOM 1016 O O . TYR A 1 118 ? -5.974 -0.891 12.161 1.00 93.50 118 TYR A O 1
ATOM 1024 N N . ALA A 1 119 ? -4.031 -1.854 11.600 1.00 96.25 119 ALA A N 1
ATOM 1025 C CA . ALA A 1 119 ? -3.999 -1.395 10.216 1.00 96.25 119 ALA A CA 1
ATOM 1026 C C . ALA A 1 119 ? -3.367 -2.491 9.332 1.00 96.25 119 ALA A C 1
ATOM 1028 O O . ALA A 1 119 ? -2.180 -2.417 8.990 1.00 96.25 119 ALA A O 1
ATOM 1029 N N . PRO A 1 120 ? -4.120 -3.544 8.972 1.00 96.81 120 PRO A N 1
ATOM 1030 C CA . PRO A 1 120 ? -3.597 -4.628 8.150 1.00 96.81 120 PRO A CA 1
ATOM 1031 C C . PRO A 1 120 ? -3.469 -4.221 6.674 1.00 96.81 120 PRO A C 1
ATOM 1033 O O . PRO A 1 120 ? -4.174 -3.344 6.169 1.00 96.81 120 PRO A O 1
ATOM 1036 N N . TRP A 1 121 ? -2.557 -4.883 5.966 1.00 98.12 121 TRP A N 1
ATOM 1037 C CA . TRP A 1 121 ? -2.425 -4.809 4.515 1.00 98.12 121 TRP A CA 1
ATOM 1038 C C . TRP A 1 121 ? -3.283 -5.870 3.832 1.00 98.12 121 TRP A C 1
ATOM 1040 O O . TRP A 1 121 ? -3.214 -7.048 4.166 1.00 98.12 121 TRP A O 1
ATOM 1050 N N . THR A 1 122 ? -4.011 -5.457 2.798 1.00 97.81 122 THR A N 1
ATOM 1051 C CA . THR A 1 122 ? -4.706 -6.356 1.874 1.00 97.81 122 THR A CA 1
ATOM 1052 C C . THR A 1 122 ? -3.949 -6.389 0.552 1.00 97.81 122 THR A C 1
ATOM 1054 O O . THR A 1 122 ? -3.852 -5.377 -0.148 1.00 97.81 122 THR A O 1
ATOM 1057 N N . VAL A 1 123 ? -3.387 -7.546 0.204 1.00 97.12 123 VAL A N 1
ATOM 1058 C CA . VAL A 1 123 ? -2.770 -7.765 -1.109 1.00 97.12 123 VAL A CA 1
ATOM 1059 C C . VAL A 1 123 ? -3.855 -8.216 -2.075 1.00 97.12 123 VAL A C 1
ATOM 1061 O O . VAL A 1 123 ? -4.433 -9.283 -1.901 1.00 97.12 123 VAL A O 1
ATOM 1064 N N . VAL A 1 124 ? -4.123 -7.407 -3.096 1.00 97.44 124 VAL A N 1
ATOM 1065 C CA . VAL A 1 124 ? -5.206 -7.641 -4.054 1.00 97.44 124 VAL A CA 1
ATOM 1066 C C . VAL A 1 124 ? -4.620 -8.148 -5.370 1.00 97.44 124 VAL A C 1
ATOM 1068 O O . VAL A 1 124 ? -3.921 -7.384 -6.048 1.00 97.44 124 VAL A O 1
ATOM 1071 N N . PRO A 1 125 ? -4.918 -9.392 -5.788 1.00 95.19 125 PRO A N 1
ATOM 1072 C CA . PRO A 1 125 ? -4.614 -9.868 -7.132 1.00 95.19 125 PRO A CA 1
ATOM 1073 C C . PRO A 1 125 ? -5.310 -8.973 -8.160 1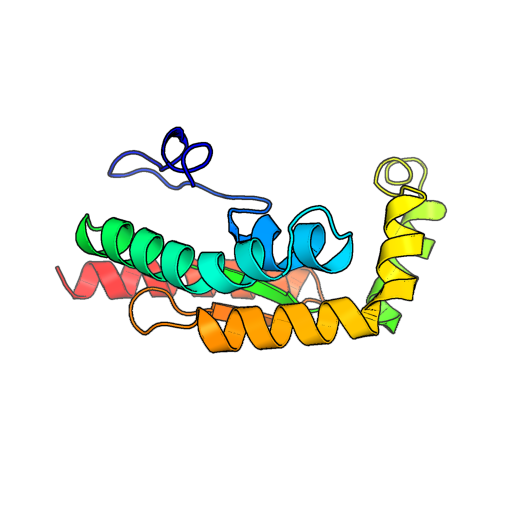.00 95.19 125 PRO A C 1
ATOM 1075 O O . PRO A 1 125 ? -6.531 -8.959 -8.272 1.00 95.19 125 PRO A O 1
ATOM 1078 N N . SER A 1 126 ? -4.531 -8.176 -8.882 1.00 96.00 126 SER A N 1
ATOM 1079 C CA . SER A 1 126 ? -5.041 -7.062 -9.687 1.00 96.00 126 SER A CA 1
ATOM 1080 C C . SER A 1 126 ? -4.826 -7.240 -11.186 1.00 96.00 126 SER A C 1
ATOM 1082 O O . SER A 1 126 ? -4.955 -6.268 -11.941 1.00 96.00 126 SER A O 1
ATOM 1084 N N . ASN A 1 127 ? -4.509 -8.462 -11.632 1.00 94.00 127 ASN A N 1
ATOM 1085 C CA . ASN A 1 127 ? -4.426 -8.791 -13.056 1.00 94.00 127 ASN A CA 1
ATOM 1086 C C . ASN A 1 127 ? -5.786 -8.602 -13.743 1.00 94.00 127 ASN A C 1
ATOM 1088 O O . ASN A 1 127 ? -5.858 -7.947 -14.780 1.00 94.00 127 ASN A O 1
ATOM 1092 N N . ASP A 1 128 ? -6.870 -9.047 -13.106 1.00 94.75 128 ASP A N 1
ATOM 1093 C CA . ASP A 1 128 ? -8.233 -8.698 -13.502 1.00 94.75 128 ASP A CA 1
ATOM 1094 C C . ASP A 1 128 ? -8.697 -7.435 -12.754 1.00 94.75 128 ASP A C 1
ATOM 1096 O O . ASP A 1 128 ? -8.766 -7.390 -11.523 1.00 94.75 128 ASP A O 1
ATOM 1100 N N . LYS A 1 129 ? -9.024 -6.382 -13.512 1.00 93.00 129 LYS A N 1
ATOM 1101 C CA . LYS A 1 129 ? -9.496 -5.101 -12.963 1.00 93.00 129 LYS A CA 1
ATOM 1102 C C . LYS A 1 129 ? -10.890 -5.201 -12.350 1.00 93.00 129 LYS A C 1
ATOM 1104 O O . LYS A 1 129 ? -11.174 -4.443 -11.428 1.00 93.00 129 LYS A O 1
ATOM 1109 N N . TYR A 1 130 ? -11.766 -6.045 -12.888 1.00 96.06 130 TYR A N 1
ATOM 1110 C CA . TYR A 1 130 ? -13.115 -6.229 -12.362 1.00 96.06 130 TYR A CA 1
ATOM 1111 C C . TYR A 1 130 ? -13.051 -6.916 -11.001 1.00 96.06 130 TYR A C 1
ATOM 1113 O O . TYR A 1 130 ? -13.538 -6.352 -10.021 1.00 96.06 130 TYR A O 1
ATOM 1121 N N . TYR A 1 131 ? -12.338 -8.044 -10.923 1.00 96.62 131 TYR A N 1
ATOM 1122 C CA . TYR A 1 131 ? -12.094 -8.746 -9.662 1.00 96.62 131 TYR A CA 1
ATOM 1123 C C . TYR A 1 131 ? -11.489 -7.815 -8.604 1.00 96.62 131 TYR A C 1
ATOM 1125 O O . TYR A 1 131 ? -12.019 -7.703 -7.501 1.00 96.62 131 TYR A O 1
ATOM 1133 N N . ALA A 1 132 ? -10.431 -7.074 -8.956 1.00 97.12 132 ALA A N 1
ATOM 1134 C CA . ALA A 1 132 ? -9.766 -6.170 -8.021 1.00 97.12 132 ALA A CA 1
ATOM 1135 C C . ALA A 1 132 ? -10.710 -5.103 -7.445 1.00 97.12 132 ALA A C 1
ATOM 1137 O O . ALA A 1 132 ? -10.635 -4.789 -6.261 1.00 97.12 132 ALA A O 1
ATOM 1138 N N . ARG A 1 133 ? -11.609 -4.547 -8.269 1.00 97.44 133 ARG A N 1
ATOM 1139 C CA . ARG A 1 133 ? -12.589 -3.544 -7.823 1.00 97.44 133 ARG A CA 1
ATOM 1140 C C . ARG A 1 133 ? -13.586 -4.134 -6.835 1.00 97.44 133 ARG A C 1
ATOM 1142 O O . ARG A 1 133 ? -13.814 -3.522 -5.798 1.00 97.44 133 ARG A O 1
ATOM 1149 N N . VAL A 1 134 ? -14.153 -5.297 -7.155 1.00 97.75 134 VAL A N 1
ATOM 1150 C CA . VAL A 1 134 ? -15.110 -5.986 -6.276 1.00 97.75 134 VAL A CA 1
ATOM 1151 C C . VAL A 1 134 ? -14.438 -6.331 -4.949 1.00 97.75 134 VAL A C 1
ATOM 1153 O O . VAL A 1 134 ? -14.931 -5.933 -3.900 1.00 97.75 134 VAL A O 1
ATOM 1156 N N . HIS A 1 135 ? -13.249 -6.931 -4.997 1.00 97.50 135 HIS A N 1
ATOM 1157 C CA . HIS A 1 135 ? -12.509 -7.336 -3.805 1.00 97.50 135 HIS A CA 1
ATOM 1158 C C . HIS A 1 135 ? -12.151 -6.154 -2.887 1.00 97.50 135 HIS A C 1
ATOM 1160 O O . HIS A 1 135 ? -12.265 -6.250 -1.664 1.00 97.50 135 HIS A O 1
ATOM 1166 N N . VAL A 1 136 ? -11.746 -5.011 -3.457 1.00 97.81 136 VAL A N 1
ATOM 1167 C CA . VAL A 1 136 ? -11.492 -3.783 -2.684 1.00 97.81 136 VAL A CA 1
ATOM 1168 C C . VAL A 1 136 ? -12.773 -3.294 -2.007 1.00 97.81 136 VAL A C 1
ATOM 1170 O O . VAL A 1 136 ? -12.741 -2.992 -0.816 1.00 97.81 136 VAL A O 1
ATOM 1173 N N . LEU A 1 137 ? -13.894 -3.238 -2.735 1.00 97.50 137 LEU A N 1
ATOM 1174 C CA . LEU A 1 137 ? -15.177 -2.791 -2.183 1.00 97.50 137 LEU A CA 1
ATOM 1175 C C . LEU A 1 137 ? -15.650 -3.701 -1.043 1.00 97.50 137 LEU A C 1
ATOM 1177 O O . LEU A 1 137 ? -15.992 -3.199 0.025 1.00 97.50 137 LEU A O 1
ATOM 1181 N N . GLU A 1 138 ? -15.598 -5.019 -1.234 1.00 97.69 138 GLU A N 1
ATOM 1182 C CA . GLU A 1 138 ? -15.936 -6.005 -0.200 1.00 97.69 138 GLU A CA 1
ATOM 1183 C C . GLU A 1 138 ? -15.045 -5.855 1.035 1.00 97.69 138 GLU A C 1
ATOM 1185 O O . GLU A 1 138 ? -15.534 -5.860 2.163 1.00 97.69 138 GLU A O 1
ATOM 1190 N N . THR A 1 139 ? -13.738 -5.655 0.840 1.00 97.50 139 THR A N 1
ATOM 1191 C CA . THR A 1 139 ? -12.796 -5.454 1.950 1.00 97.50 139 THR A CA 1
ATOM 1192 C C . THR A 1 139 ? -13.128 -4.192 2.747 1.00 97.50 139 THR A C 1
ATOM 1194 O O . THR A 1 139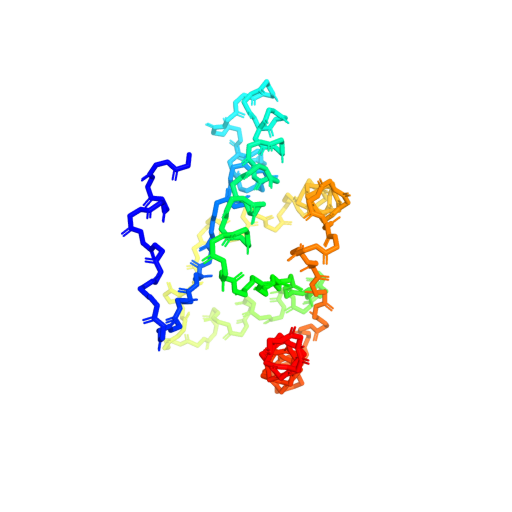 ? -13.097 -4.221 3.977 1.00 97.50 139 THR A O 1
ATOM 1197 N N . VAL A 1 140 ? -13.467 -3.086 2.072 1.00 96.56 140 VAL A N 1
ATOM 1198 C CA . VAL A 1 140 ? -13.874 -1.839 2.743 1.00 96.56 140 VAL A CA 1
ATOM 1199 C C . VAL A 1 140 ? -15.164 -2.045 3.535 1.00 96.56 140 VAL A C 1
ATOM 1201 O O . VAL A 1 140 ? -15.210 -1.663 4.703 1.00 96.56 140 VAL A O 1
ATOM 1204 N N . ILE A 1 141 ? -16.183 -2.669 2.934 1.00 96.19 141 ILE A N 1
ATOM 1205 C CA . ILE A 1 141 ? -17.462 -2.959 3.604 1.00 96.19 141 ILE A CA 1
ATOM 1206 C C . ILE A 1 141 ? -17.213 -3.793 4.864 1.00 96.19 141 ILE A C 1
ATOM 1208 O O . ILE A 1 141 ? -17.612 -3.389 5.954 1.00 96.19 141 ILE A O 1
ATOM 1212 N N . ASN A 1 142 ? -16.462 -4.890 4.743 1.00 96.31 142 ASN A N 1
ATOM 1213 C CA . ASN A 1 142 ? -16.147 -5.770 5.866 1.00 96.31 142 ASN A CA 1
ATOM 1214 C C . ASN A 1 142 ? -15.381 -5.051 6.985 1.00 96.31 142 ASN A C 1
ATOM 1216 O O . ASN A 1 142 ? -15.667 -5.268 8.164 1.00 96.31 142 ASN A O 1
ATOM 1220 N N . ALA A 1 143 ? -14.415 -4.192 6.642 1.00 94.69 143 ALA A N 1
ATOM 1221 C CA . ALA A 1 143 ? -13.654 -3.425 7.626 1.00 94.69 143 ALA A CA 1
ATOM 1222 C C . ALA A 1 143 ? -14.554 -2.455 8.407 1.00 94.69 143 ALA A C 1
ATOM 1224 O O . ALA A 1 143 ? -14.466 -2.377 9.633 1.00 94.69 143 ALA A O 1
ATOM 1225 N N . VAL A 1 144 ? -15.451 -1.761 7.702 1.00 92.75 144 VAL A N 1
ATOM 1226 C CA . VAL A 1 144 ? -16.410 -0.827 8.300 1.00 92.75 144 VAL A CA 1
ATOM 1227 C C . VAL A 1 144 ? -17.415 -1.569 9.186 1.00 92.75 144 VAL A C 1
ATOM 1229 O O . VAL A 1 144 ? -17.584 -1.197 10.344 1.00 92.75 144 VAL A O 1
ATOM 1232 N N . GLU A 1 145 ? -18.028 -2.652 8.702 1.00 94.69 145 GLU A N 1
ATOM 1233 C CA . GLU A 1 145 ? -18.966 -3.465 9.491 1.00 94.69 145 GLU A CA 1
ATOM 1234 C C . GLU A 1 145 ? -18.323 -4.065 10.743 1.00 94.69 145 GLU A C 1
ATOM 1236 O O . GLU A 1 145 ? -18.937 -4.107 11.809 1.00 94.69 145 GLU A O 1
ATOM 1241 N N . THR A 1 146 ? -17.081 -4.537 10.621 1.00 93.31 146 THR A N 1
ATOM 1242 C CA . THR A 1 146 ? -16.330 -5.095 11.748 1.00 93.31 146 THR A CA 1
ATOM 1243 C C . THR A 1 146 ? -16.100 -4.043 12.821 1.00 93.31 146 THR A C 1
ATOM 1245 O O . THR A 1 146 ? -16.247 -4.344 14.003 1.00 93.31 146 THR A O 1
ATOM 1248 N N . GLU A 1 147 ? -15.759 -2.814 12.433 1.00 90.31 147 GLU A N 1
ATOM 1249 C CA . GLU A 1 147 ? -15.555 -1.741 13.400 1.00 90.31 147 GLU A CA 1
ATOM 1250 C C . GLU A 1 147 ? -16.870 -1.271 14.032 1.00 90.31 147 GLU A C 1
ATOM 1252 O O . GLU A 1 147 ? -16.911 -1.049 15.240 1.00 90.31 147 GLU A O 1
ATOM 1257 N N . PHE A 1 148 ? -17.960 -1.204 13.261 1.00 87.62 148 PHE A N 1
ATOM 1258 C CA . PHE A 1 148 ? -19.289 -0.902 13.801 1.00 87.62 148 PHE A CA 1
ATOM 1259 C C . PHE A 1 148 ? -19.734 -1.904 14.868 1.00 87.62 148 PHE A C 1
ATOM 1261 O O . PHE A 1 148 ? -20.342 -1.497 15.845 1.00 87.62 148 PHE A O 1
ATOM 1268 N N . LYS A 1 149 ? -19.415 -3.196 14.719 1.00 90.44 149 LYS A N 1
ATOM 1269 C CA . LYS A 1 149 ? -19.782 -4.238 15.698 1.00 90.44 149 LYS A CA 1
ATOM 1270 C C . LYS A 1 149 ? -18.981 -4.184 17.004 1.00 90.44 149 LYS A C 1
ATOM 1272 O O . LYS A 1 149 ? -19.384 -4.819 17.974 1.00 90.44 149 LYS A O 1
ATOM 1277 N N . LYS A 1 150 ? -17.828 -3.506 17.027 1.00 84.12 150 LYS A N 1
ATOM 1278 C CA . LYS A 1 150 ? -16.992 -3.361 18.234 1.00 84.12 150 LYS A CA 1
ATOM 1279 C C . LYS A 1 150 ? -17.414 -2.186 19.119 1.00 84.12 150 LYS A C 1
ATOM 1281 O O . LYS A 1 150 ? -16.946 -2.118 20.255 1.00 84.12 150 LYS A O 1
ATOM 1286 N N . ARG A 1 151 ? -18.201 -1.253 18.581 1.00 71.25 151 ARG A N 1
ATOM 1287 C CA . ARG A 1 151 ? -18.704 -0.061 19.275 1.00 71.25 151 ARG A CA 1
ATOM 1288 C C . ARG A 1 151 ? -20.128 -0.296 19.753 1.00 71.25 151 ARG A C 1
ATOM 1290 O O . ARG A 1 151 ? -20.439 0.218 20.846 1.00 71.25 151 ARG A O 1
#

Sequence (151 aa):
MGRFWRQIPREGTIGIFDRSWYGRVLVERVEGFASELEWRRSYKEINEFEAQLTASGCVIVKFWLHISFEEQLKRFEERKNNEFKSYKLTEEDWRNREKWSLYNVAVNQMIARTNTPYAPWTVVPSNDKYYARVHVLETVINAVETEFKKR

Secondary structure (DSSP, 8-state):
-HHHHTTPPPTT-----SS-GGGGGTHHHHTTSS-HHHHHHHHHHHHHHHHHHHHTTPPP-EEEEE--HHHHHHHHHHHHT-TTTGGG--HHHHHHHHTHHHHHHHHHHHHHHH--SSS-E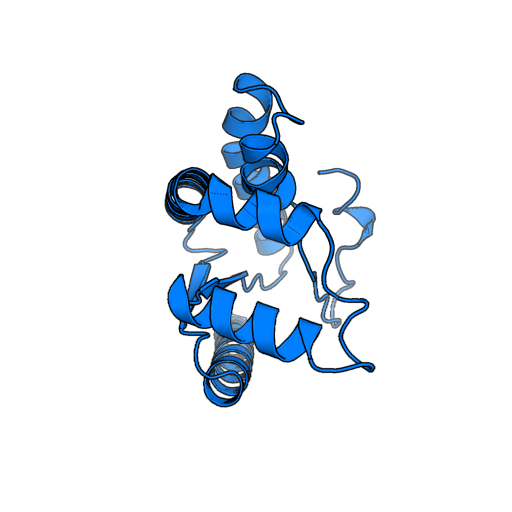EEEE-SSHHHHHHHHHHHHHHHHHHHHHH-

Radius of gyration: 16.99 Å; chains: 1; bounding box: 39×28×48 Å

pLDDT: mean 91.62, std 6.71, range [67.25, 98.12]

Foldseek 3Di:
DVVCVVQDDDPPDDGDDPDDLLCLLAVCVLVVVDDPVRSVVVLVVLQVVLVVCVVVPDQAEAEDADDDLVLLVVVQVVQCPDPVRVVVDDPVSVVVSVCVVVNVVSVVCSQVSRADPRHHYDYADPSPVVRRVVVSVVSVVVSVVVSVVVD